Protein AF-A0A7V9C185-F1 (afdb_monomer)

Radius of gyration: 30.98 Å; Cα contacts (8 Å, |Δi|>4): 246; chains: 1; bounding box: 7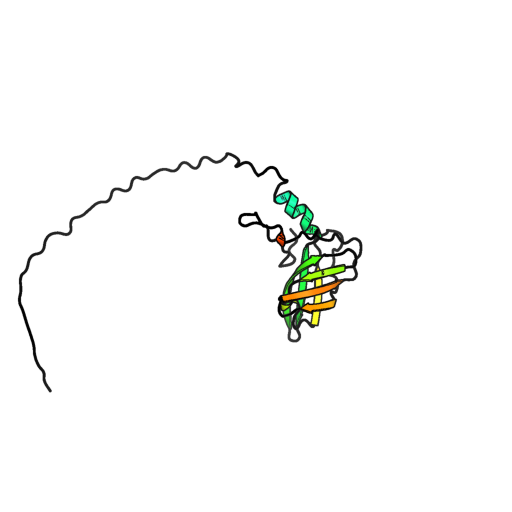9×61×74 Å

Sequence (160 aa):
MAAFLASGCSGGDDQPEAGSATVTAPVATVTETAGESASAPTGGSIADAVARVLPSVVNVRTTVVGGGSGEGSGVVVDRTGIIVTNNHVVDGATEITVAFNDGRHTRPLRGTVIGTAPERDLAVLRVSARDLIPIRIARSSALRLGDDVIAVGFPLGLGG

Structure (mmCIF, N/CA/C/O backbone):
data_AF-A0A7V9C185-F1
#
_entry.id   AF-A0A7V9C185-F1
#
loop_
_atom_site.group_PDB
_atom_site.id
_atom_site.type_symbol
_atom_site.label_atom_id
_atom_site.label_alt_id
_atom_site.label_comp_id
_atom_site.label_asym_id
_atom_site.label_entity_id
_atom_site.label_seq_id
_atom_site.pdbx_PDB_ins_code
_atom_site.Cartn_x
_atom_site.Cartn_y
_atom_site.Cartn_z
_atom_site.occupancy
_atom_site.B_iso_or_equiv
_atom_site.auth_seq_id
_atom_site.auth_comp_id
_atom_site.auth_asym_id
_atom_site.auth_atom_id
_atom_site.pdbx_PDB_model_num
ATOM 1 N N . MET A 1 1 ? 45.970 -40.343 50.560 1.00 42.84 1 MET A N 1
ATOM 2 C CA . MET A 1 1 ? 45.864 -41.426 49.557 1.00 42.84 1 MET A CA 1
ATOM 3 C C . MET A 1 1 ? 46.145 -40.786 48.204 1.00 42.84 1 MET A C 1
ATOM 5 O O . MET A 1 1 ? 45.282 -40.079 47.717 1.00 42.84 1 MET A O 1
ATOM 9 N N . ALA A 1 2 ? 47.397 -40.678 47.744 1.00 29.14 2 ALA A N 1
ATOM 10 C CA . ALA A 1 2 ? 48.273 -41.753 47.239 1.00 29.14 2 ALA A CA 1
ATOM 11 C C . ALA A 1 2 ? 47.564 -42.512 46.094 1.00 29.14 2 ALA A C 1
ATOM 13 O O . ALA A 1 2 ? 46.611 -43.222 46.386 1.00 29.14 2 ALA A O 1
ATOM 14 N N . ALA A 1 3 ? 47.775 -42.156 44.817 1.00 34.88 3 ALA A N 1
ATOM 15 C CA . ALA A 1 3 ? 48.923 -42.493 43.943 1.00 34.88 3 ALA A CA 1
ATOM 16 C C . ALA A 1 3 ? 48.842 -43.968 43.459 1.00 34.88 3 ALA A C 1
ATOM 18 O O . ALA A 1 3 ? 48.406 -44.809 44.230 1.00 34.88 3 ALA A O 1
ATOM 19 N N . PHE A 1 4 ? 49.180 -44.389 42.231 1.00 27.64 4 PHE A N 1
ATOM 20 C CA . PHE A 1 4 ? 50.286 -44.002 41.346 1.00 27.64 4 PHE A CA 1
ATOM 21 C C . PHE A 1 4 ? 50.247 -44.863 40.034 1.00 27.64 4 PHE A C 1
ATOM 23 O O . PHE A 1 4 ? 49.755 -45.985 40.089 1.00 27.64 4 PHE A O 1
ATOM 30 N N . LEU A 1 5 ? 50.893 -44.365 38.954 1.00 37.59 5 LEU A N 1
ATOM 31 C CA . LEU A 1 5 ? 51.744 -45.052 37.926 1.00 37.59 5 LEU A CA 1
ATOM 32 C C . LEU A 1 5 ? 51.107 -46.009 36.887 1.00 37.59 5 LEU A C 1
ATOM 34 O O . LEU A 1 5 ? 50.192 -46.750 37.202 1.00 37.59 5 LEU A O 1
ATOM 38 N N . ALA A 1 6 ? 51.616 -46.177 35.657 1.00 35.78 6 ALA A N 1
A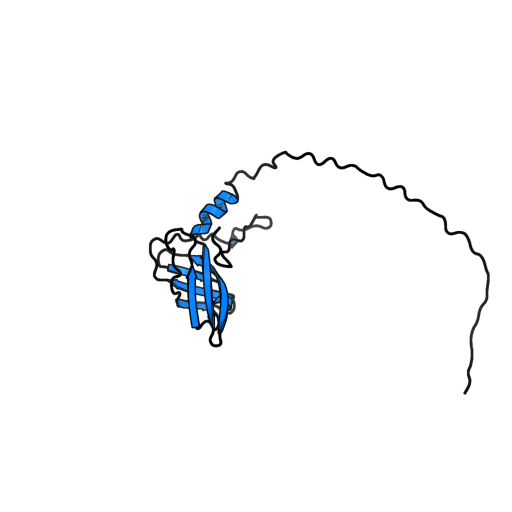TOM 39 C CA . ALA A 1 6 ? 52.593 -45.481 34.800 1.00 35.78 6 ALA A CA 1
ATOM 40 C C . ALA A 1 6 ? 52.733 -46.272 33.480 1.00 35.78 6 ALA A C 1
ATOM 42 O O . ALA A 1 6 ? 52.567 -47.487 33.493 1.00 35.78 6 ALA A O 1
ATOM 43 N N . SER A 1 7 ? 53.120 -45.598 32.392 1.00 45.31 7 SER A N 1
ATOM 44 C CA . SER A 1 7 ? 54.235 -45.958 31.481 1.00 45.31 7 SER A CA 1
ATOM 45 C C . SER A 1 7 ? 54.284 -44.867 30.393 1.00 45.31 7 SER A C 1
ATOM 47 O O . SER A 1 7 ? 53.246 -44.559 29.827 1.00 45.31 7 SER A O 1
ATOM 49 N N . GLY A 1 8 ? 55.363 -44.159 30.053 1.00 35.44 8 GLY A N 1
ATOM 50 C CA . GLY A 1 8 ? 56.791 -44.372 30.271 1.00 35.44 8 GLY A CA 1
ATOM 51 C C . GLY A 1 8 ? 57.474 -44.738 28.946 1.00 35.44 8 GLY A C 1
ATOM 52 O O . GLY A 1 8 ? 57.361 -45.891 28.555 1.00 35.44 8 GLY A O 1
ATOM 53 N N . CYS A 1 9 ? 58.125 -43.758 28.293 1.00 36.94 9 CYS A N 1
ATOM 54 C CA . CYS A 1 9 ? 59.290 -43.820 27.373 1.00 36.94 9 CYS A CA 1
ATOM 55 C C . CYS A 1 9 ? 59.603 -42.355 26.948 1.00 36.94 9 CYS A C 1
ATOM 57 O O . CYS A 1 9 ? 58.762 -41.729 26.316 1.00 36.94 9 CYS A O 1
ATOM 59 N N . SER A 1 10 ? 60.610 -41.669 27.520 1.00 42.28 10 SER A N 1
ATOM 60 C CA . SER A 1 10 ? 62.009 -41.551 27.028 1.00 42.28 10 SER A CA 1
ATOM 61 C C . SER A 1 10 ? 62.059 -41.002 25.593 1.00 42.28 10 SER A C 1
ATOM 63 O O . SER A 1 10 ? 61.602 -41.700 24.702 1.00 42.28 10 SER A O 1
ATOM 65 N N . GLY A 1 11 ? 62.572 -39.821 25.242 1.00 34.41 11 GLY A N 1
ATOM 66 C CA . GLY A 1 11 ? 63.654 -38.979 25.768 1.00 34.41 11 GLY A CA 1
ATOM 67 C C . GLY A 1 11 ? 64.430 -38.453 24.541 1.00 34.41 11 GLY A C 1
ATOM 68 O O . GLY A 1 11 ? 64.570 -39.205 23.579 1.00 34.41 11 GLY A O 1
ATOM 69 N N . GLY A 1 12 ? 64.896 -37.198 24.543 1.00 32.53 12 GLY A N 1
ATOM 70 C CA . GLY A 1 12 ? 65.797 -36.669 23.503 1.00 32.53 12 GLY A CA 1
ATOM 71 C C . GLY A 1 12 ? 65.528 -35.217 23.106 1.00 32.53 12 GLY A C 1
ATOM 72 O O . GLY A 1 12 ? 64.588 -34.940 22.366 1.00 32.53 12 GLY A O 1
ATOM 73 N N . ASP A 1 13 ? 66.365 -34.319 23.621 1.00 42.50 13 ASP A N 1
ATOM 74 C CA . ASP A 1 13 ? 66.554 -32.932 23.195 1.00 42.50 13 ASP A CA 1
ATOM 75 C C . ASP A 1 13 ? 66.947 -32.831 21.713 1.00 42.50 13 ASP A C 1
ATOM 77 O O . ASP A 1 13 ? 67.799 -33.592 21.276 1.00 42.50 13 ASP A O 1
ATOM 81 N N . ASP A 1 14 ? 66.371 -31.872 20.977 1.00 38.78 14 ASP A N 1
ATOM 82 C CA . ASP A 1 14 ? 67.060 -31.106 19.922 1.00 38.78 14 ASP A CA 1
ATOM 83 C C . ASP A 1 14 ? 66.131 -29.994 19.389 1.00 38.78 14 ASP A C 1
ATOM 85 O O . ASP A 1 14 ? 65.164 -30.232 18.661 1.00 38.78 14 ASP A O 1
ATOM 89 N N . GLN A 1 15 ? 66.423 -28.746 19.771 1.00 48.72 15 GLN A N 1
ATOM 90 C CA . GLN A 1 15 ? 65.942 -27.562 19.055 1.00 48.72 15 GLN A CA 1
ATOM 91 C C . GLN A 1 15 ? 66.603 -27.502 17.672 1.00 48.72 15 GLN A C 1
ATOM 93 O O . GLN A 1 15 ? 67.817 -27.676 17.566 1.00 48.72 15 GLN A O 1
ATOM 98 N N . PRO A 1 16 ? 65.856 -27.057 16.650 1.00 43.88 16 PRO A N 1
ATOM 99 C CA . PRO A 1 16 ? 66.425 -26.027 15.793 1.00 43.88 16 PRO A CA 1
ATOM 100 C C . PRO A 1 16 ? 65.452 -24.862 15.564 1.00 43.88 16 PRO A C 1
ATOM 102 O O . PRO A 1 16 ? 64.335 -25.031 15.088 1.00 43.88 16 PRO A O 1
ATOM 105 N N . GLU A 1 17 ? 65.943 -23.675 15.927 1.00 37.44 17 GLU A N 1
ATOM 106 C CA . GLU A 1 17 ? 65.868 -22.423 15.166 1.00 37.44 17 GLU A CA 1
ATOM 107 C C . GLU A 1 17 ? 64.514 -22.039 14.541 1.00 37.44 17 GLU A C 1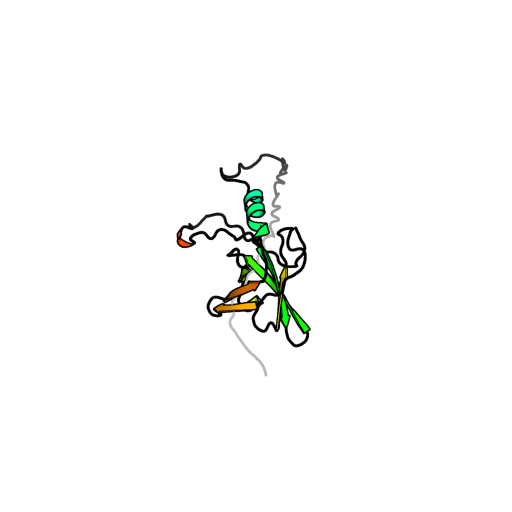
ATOM 109 O O . GLU A 1 17 ? 64.122 -22.493 13.464 1.00 37.44 17 GLU A O 1
ATOM 114 N N . ALA A 1 18 ? 63.855 -21.065 15.176 1.00 42.41 18 ALA A N 1
ATOM 115 C CA . ALA A 1 18 ? 62.830 -20.246 14.546 1.00 42.41 18 ALA A CA 1
ATOM 116 C C . ALA A 1 18 ? 63.445 -19.479 13.362 1.00 42.41 18 ALA A C 1
ATOM 118 O O . ALA A 1 18 ? 64.014 -18.398 13.515 1.00 42.41 18 ALA A O 1
ATOM 119 N N . GLY A 1 19 ? 63.323 -20.055 12.167 1.00 35.16 19 GLY A N 1
ATOM 120 C CA . GLY A 1 19 ? 63.627 -19.387 10.912 1.00 35.16 19 GLY A CA 1
ATOM 121 C C . GLY A 1 19 ? 62.726 -18.168 10.736 1.00 35.16 19 GLY A C 1
ATOM 122 O O . GLY A 1 19 ? 61.535 -18.289 10.452 1.00 35.16 19 GLY A O 1
ATOM 123 N N . SER A 1 20 ? 63.315 -16.987 10.906 1.00 44.78 20 SER A N 1
ATOM 124 C CA . SER A 1 20 ? 62.739 -15.706 10.514 1.00 44.78 20 SER A CA 1
ATOM 125 C C . SER A 1 20 ? 62.524 -15.697 8.998 1.00 44.78 20 SER A C 1
ATOM 127 O O . SER A 1 20 ? 63.459 -15.493 8.225 1.00 44.78 20 SER A O 1
ATOM 129 N N . ALA A 1 21 ? 61.293 -15.957 8.563 1.00 42.59 21 ALA A N 1
ATOM 130 C CA . ALA A 1 21 ? 60.872 -15.744 7.186 1.00 42.59 21 ALA A CA 1
ATOM 131 C C . ALA A 1 21 ? 60.193 -14.374 7.088 1.00 42.59 21 ALA A C 1
ATOM 133 O O . ALA A 1 21 ? 58.989 -14.226 7.293 1.00 42.59 21 ALA A O 1
ATOM 134 N N . THR A 1 22 ? 60.994 -13.357 6.778 1.00 35.00 22 THR A N 1
ATOM 135 C CA . THR A 1 22 ? 60.516 -12.048 6.332 1.00 35.00 22 THR A CA 1
ATOM 136 C C . THR A 1 22 ? 59.781 -12.228 5.004 1.00 35.00 22 THR A C 1
ATOM 138 O O . THR A 1 22 ? 60.405 -12.354 3.952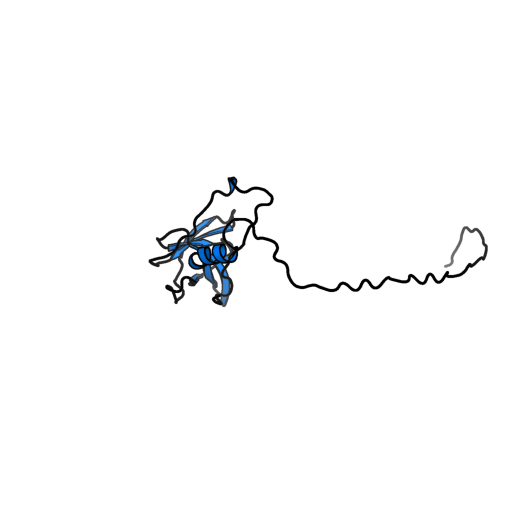 1.00 35.00 22 THR A O 1
ATOM 141 N N . VAL A 1 23 ? 58.448 -12.255 5.031 1.00 42.94 23 VAL A N 1
ATOM 142 C CA . VAL A 1 23 ? 57.635 -12.185 3.811 1.00 42.94 23 VAL A CA 1
ATOM 143 C C . VAL A 1 23 ? 57.517 -10.717 3.407 1.00 42.94 23 VAL A C 1
ATOM 145 O O . VAL A 1 23 ? 56.736 -9.952 3.969 1.00 42.94 23 VAL A O 1
ATOM 148 N N . THR A 1 24 ? 58.330 -10.312 2.432 1.00 34.16 24 THR A N 1
ATOM 149 C CA . THR A 1 24 ? 58.201 -9.039 1.717 1.00 34.16 24 THR A CA 1
ATOM 150 C C . THR A 1 24 ? 56.894 -9.040 0.919 1.00 34.16 24 THR A C 1
ATOM 152 O O . THR A 1 24 ? 56.779 -9.725 -0.094 1.00 34.16 24 THR A O 1
ATOM 155 N N . ALA A 1 25 ? 55.900 -8.273 1.367 1.00 54.56 25 ALA A N 1
ATOM 156 C CA . ALA A 1 25 ? 54.698 -7.995 0.586 1.00 54.56 25 ALA A CA 1
ATOM 157 C C . ALA A 1 25 ? 55.019 -6.980 -0.530 1.00 54.56 25 ALA A C 1
ATOM 159 O O . ALA A 1 25 ? 55.599 -5.931 -0.232 1.00 54.56 25 ALA A O 1
ATOM 160 N N . PRO A 1 26 ? 54.640 -7.217 -1.800 1.00 45.31 26 PRO A N 1
ATOM 161 C CA . PRO A 1 26 ? 54.644 -6.156 -2.791 1.00 45.31 26 PRO A CA 1
ATOM 162 C C . PRO A 1 26 ? 53.451 -5.228 -2.524 1.00 45.31 26 PRO A C 1
ATOM 164 O O . PRO A 1 26 ? 52.293 -5.632 -2.624 1.00 45.31 26 PRO A O 1
ATOM 167 N N . VAL A 1 27 ? 53.735 -3.969 -2.187 1.00 44.56 27 VAL A N 1
ATOM 168 C CA . VAL A 1 27 ? 52.752 -2.881 -2.253 1.00 44.56 27 VAL A CA 1
ATOM 169 C C . VAL A 1 27 ? 52.409 -2.672 -3.726 1.00 44.56 27 VAL A C 1
ATOM 171 O O . VAL A 1 27 ? 53.177 -2.082 -4.482 1.00 44.56 27 VAL A O 1
ATOM 174 N N . ALA A 1 28 ? 51.259 -3.196 -4.146 1.00 48.53 28 ALA A N 1
ATOM 175 C CA . ALA A 1 28 ? 50.626 -2.805 -5.393 1.00 48.53 28 ALA A CA 1
ATOM 176 C C . ALA A 1 28 ? 49.863 -1.500 -5.136 1.00 48.53 28 ALA A C 1
ATOM 178 O O . ALA A 1 28 ? 48.815 -1.488 -4.492 1.00 48.53 28 ALA A O 1
ATOM 179 N N . THR A 1 29 ? 50.415 -0.385 -5.604 1.00 39.44 29 THR A N 1
ATOM 180 C CA . THR A 1 29 ? 49.705 0.893 -5.658 1.00 39.44 29 THR A CA 1
ATOM 181 C C . THR A 1 29 ? 48.632 0.785 -6.739 1.00 39.44 29 THR A C 1
ATOM 183 O O . THR A 1 29 ? 48.935 0.863 -7.927 1.00 39.44 29 THR A O 1
ATOM 186 N N . VAL A 1 30 ? 47.381 0.553 -6.339 1.00 45.25 30 VAL A N 1
ATOM 187 C CA . VAL A 1 30 ? 46.240 0.623 -7.255 1.00 45.25 30 VAL A CA 1
ATOM 188 C C . VAL A 1 30 ? 45.841 2.086 -7.370 1.00 45.25 30 VAL A C 1
ATOM 190 O O . VAL A 1 30 ? 45.249 2.665 -6.463 1.00 45.25 30 VAL A O 1
ATOM 193 N N . TH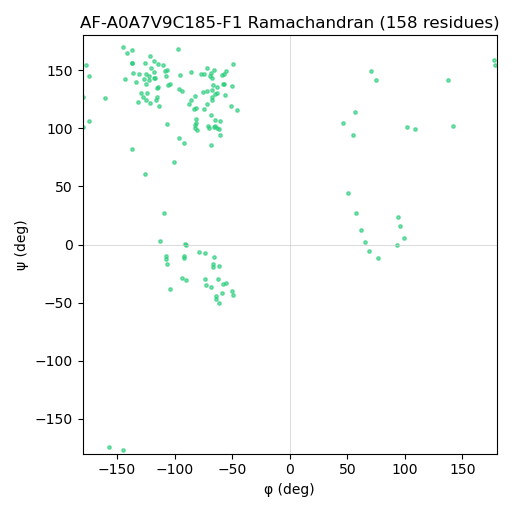R A 1 31 ? 46.222 2.700 -8.482 1.00 39.09 31 THR A N 1
ATOM 194 C CA . THR A 1 31 ? 45.731 4.010 -8.897 1.00 39.09 31 THR A CA 1
ATOM 195 C C . THR A 1 31 ? 44.275 3.839 -9.335 1.00 39.09 31 THR A C 1
ATOM 197 O O . THR A 1 31 ? 44.018 3.327 -10.425 1.00 39.09 31 THR A O 1
ATOM 200 N N . GLU A 1 32 ? 43.309 4.221 -8.495 1.00 53.34 32 GLU A N 1
ATOM 201 C CA . GLU A 1 32 ? 41.907 4.333 -8.914 1.00 53.34 32 GLU A CA 1
ATOM 202 C C . GLU A 1 32 ? 41.792 5.442 -9.965 1.00 53.34 32 GLU A C 1
ATOM 204 O O . GLU A 1 32 ? 41.809 6.636 -9.667 1.00 53.34 32 GLU A O 1
ATOM 209 N N . THR A 1 33 ? 41.700 5.028 -11.226 1.00 37.72 33 THR A N 1
ATOM 210 C CA . THR A 1 33 ? 41.240 5.894 -12.307 1.00 37.72 33 THR A CA 1
ATOM 211 C C . THR A 1 33 ? 39.721 5.900 -12.259 1.00 37.72 33 THR A C 1
ATOM 213 O O . THR A 1 33 ? 39.071 4.903 -12.570 1.00 37.72 33 THR A O 1
ATOM 216 N N . ALA A 1 34 ? 39.164 7.026 -11.825 1.00 54.72 34 ALA A N 1
ATOM 217 C CA . ALA A 1 34 ? 37.755 7.327 -11.976 1.00 54.72 34 ALA A CA 1
ATOM 218 C C . ALA A 1 34 ? 37.400 7.432 -13.467 1.00 54.72 34 ALA A C 1
ATOM 220 O O . ALA A 1 34 ? 38.035 8.184 -14.205 1.00 54.72 34 ALA A O 1
ATOM 221 N N . GLY A 1 35 ? 36.336 6.728 -13.857 1.00 44.75 35 GLY A N 1
ATOM 222 C CA . GLY A 1 35 ? 35.611 6.952 -15.104 1.00 44.75 35 GLY A CA 1
ATOM 223 C C . GLY A 1 35 ? 35.936 5.960 -16.214 1.00 44.75 35 GLY A C 1
ATOM 224 O O . GLY A 1 35 ? 36.910 6.124 -16.931 1.00 44.75 35 GLY A O 1
ATOM 225 N N . GLU A 1 36 ? 35.054 4.981 -16.401 1.00 47.53 36 GLU A N 1
ATOM 226 C CA . GLU A 1 36 ? 34.372 4.827 -17.688 1.00 47.53 36 GLU A CA 1
ATOM 227 C C . GLU A 1 36 ? 33.112 3.979 -17.475 1.00 47.53 36 GLU A C 1
ATOM 229 O O . GLU A 1 36 ? 33.135 2.891 -16.898 1.00 47.53 36 GLU A O 1
ATOM 234 N N . SER A 1 37 ? 31.996 4.544 -17.916 1.00 55.59 37 SER A N 1
ATOM 235 C CA . SER A 1 37 ? 30.643 4.013 -17.887 1.00 55.59 37 SER A CA 1
ATOM 236 C C . SER A 1 37 ? 30.554 2.558 -18.354 1.00 55.59 37 SER A C 1
ATOM 238 O O . SER A 1 37 ? 30.728 2.256 -19.536 1.00 55.59 37 SER A O 1
ATOM 240 N N . ALA A 1 38 ? 30.157 1.661 -17.453 1.00 53.41 38 ALA A N 1
ATOM 241 C CA . ALA A 1 38 ? 29.564 0.397 -17.861 1.00 53.41 38 ALA A CA 1
ATOM 242 C C . ALA A 1 38 ? 28.196 0.708 -18.491 1.00 53.41 38 ALA A C 1
ATOM 244 O O . ALA A 1 38 ? 27.286 1.199 -17.822 1.00 53.41 38 ALA A O 1
ATOM 245 N N . SER A 1 39 ? 28.089 0.490 -19.804 1.00 45.50 39 SER A N 1
ATOM 246 C CA . SER A 1 39 ? 26.855 0.667 -20.572 1.00 45.50 39 SER A CA 1
ATOM 247 C C . SER A 1 39 ? 25.698 -0.076 -19.910 1.00 45.50 39 SER A C 1
ATOM 249 O O . SER A 1 39 ? 25.726 -1.300 -19.790 1.00 45.50 39 SER A O 1
ATOM 251 N N . ALA A 1 40 ? 24.672 0.675 -19.511 1.00 56.41 40 ALA A N 1
ATOM 252 C CA . ALA A 1 40 ? 23.392 0.116 -19.110 1.00 56.41 40 ALA A CA 1
ATOM 253 C C . ALA A 1 40 ? 22.791 -0.705 -20.271 1.00 56.41 40 ALA A C 1
ATOM 255 O O . ALA A 1 40 ? 22.968 -0.335 -21.440 1.00 56.41 40 ALA A O 1
ATOM 256 N N . PRO A 1 41 ? 22.074 -1.805 -19.979 1.00 51.03 41 PRO A N 1
ATOM 257 C CA . PRO A 1 41 ? 21.377 -2.573 -21.001 1.00 51.03 41 PRO A CA 1
ATOM 258 C C . PRO A 1 41 ? 20.395 -1.666 -21.756 1.00 51.03 41 PRO A C 1
ATOM 260 O O . PRO A 1 41 ? 19.840 -0.726 -21.194 1.00 51.03 41 PRO A O 1
ATOM 263 N N . THR A 1 42 ? 20.185 -1.926 -23.048 1.00 55.47 42 THR A N 1
ATOM 264 C CA . THR A 1 42 ? 19.268 -1.155 -23.902 1.00 55.47 42 THR A CA 1
ATOM 265 C C . THR A 1 42 ? 17.811 -1.387 -23.479 1.00 55.47 42 THR A C 1
ATOM 267 O O . THR A 1 42 ? 17.101 -2.240 -24.002 1.00 55.47 42 THR A O 1
ATOM 270 N N . GLY A 1 43 ? 17.392 -0.603 -22.495 1.00 56.88 43 GLY A N 1
ATOM 271 C CA . GLY A 1 43 ? 16.081 -0.490 -21.868 1.00 56.88 43 GLY A CA 1
ATOM 272 C C . GLY A 1 43 ? 16.186 0.685 -20.890 1.00 56.88 43 GLY A C 1
ATOM 273 O O . GLY A 1 43 ? 17.272 0.939 -20.383 1.00 56.88 43 GLY A O 1
ATOM 274 N N . GLY A 1 44 ? 15.127 1.481 -20.706 1.00 69.38 44 GLY A N 1
ATOM 275 C CA . GLY A 1 44 ? 15.211 2.747 -19.950 1.00 69.38 44 GLY A CA 1
ATOM 276 C C . GLY A 1 44 ? 15.910 2.621 -18.587 1.00 69.38 44 GLY A C 1
ATOM 277 O O . GLY A 1 44 ? 15.916 1.546 -17.990 1.00 69.38 44 GLY A O 1
ATOM 278 N N . SER A 1 45 ? 16.476 3.724 -18.089 1.00 87.19 45 SER A N 1
ATOM 279 C CA . SER A 1 45 ? 17.253 3.733 -16.844 1.00 87.19 45 SER A CA 1
ATOM 280 C C . SER A 1 45 ? 16.446 3.161 -15.670 1.00 87.19 45 SER A C 1
ATOM 282 O O . SER A 1 45 ? 15.226 3.340 -15.598 1.00 87.19 45 SER A O 1
ATOM 284 N N . ILE A 1 46 ? 17.125 2.528 -14.705 1.00 87.88 46 ILE A N 1
ATOM 285 C CA . ILE A 1 46 ? 16.535 2.133 -13.412 1.00 87.88 46 ILE A CA 1
ATOM 286 C C . ILE A 1 46 ? 15.809 3.325 -12.779 1.00 87.88 46 ILE A C 1
ATOM 288 O O . ILE A 1 46 ? 14.694 3.178 -12.280 1.00 87.88 46 ILE A O 1
ATOM 292 N N . ALA A 1 47 ? 16.399 4.520 -12.876 1.00 88.75 47 ALA A N 1
ATOM 293 C CA . ALA A 1 47 ? 15.789 5.754 -12.398 1.00 88.75 47 ALA A CA 1
ATOM 294 C C . ALA A 1 47 ? 14.433 6.025 -13.072 1.00 88.75 47 ALA A C 1
ATOM 296 O O . ALA A 1 47 ? 13.460 6.352 -12.395 1.00 88.75 47 ALA A O 1
ATOM 297 N N . ASP A 1 48 ? 14.327 5.801 -14.384 1.00 90.19 48 ASP A N 1
ATOM 298 C CA . ASP A 1 48 ? 13.070 5.966 -15.118 1.00 90.19 48 ASP A CA 1
ATOM 299 C C . ASP A 1 48 ? 12.038 4.910 -14.709 1.00 90.19 48 ASP A C 1
ATOM 301 O O . ASP A 1 48 ? 10.835 5.179 -14.677 1.00 90.19 48 ASP A O 1
ATOM 305 N N . ALA A 1 49 ? 12.482 3.679 -14.433 1.00 89.50 49 ALA A N 1
ATOM 306 C CA . ALA A 1 49 ? 11.608 2.616 -13.950 1.00 89.50 49 ALA A CA 1
ATOM 307 C C . ALA A 1 49 ? 11.020 2.972 -12.579 1.00 89.50 49 ALA A C 1
ATOM 309 O O . ALA A 1 49 ? 9.804 2.895 -12.407 1.00 89.50 49 ALA A O 1
ATOM 310 N N . VAL A 1 50 ? 11.856 3.442 -11.650 1.00 90.69 50 VAL A N 1
ATOM 311 C CA . VAL A 1 50 ? 11.420 3.907 -10.329 1.00 90.69 50 VAL A CA 1
ATOM 312 C C . VAL A 1 50 ? 10.469 5.096 -10.468 1.00 90.69 50 VAL A C 1
ATOM 314 O O . VAL A 1 50 ? 9.354 5.025 -9.959 1.00 90.69 50 VAL A O 1
ATOM 317 N N . ALA A 1 51 ? 10.824 6.128 -11.241 1.00 89.75 51 ALA A N 1
ATOM 318 C CA . ALA A 1 51 ? 9.984 7.313 -11.446 1.00 89.75 51 ALA A CA 1
ATOM 319 C C . ALA A 1 51 ? 8.574 6.981 -11.970 1.00 89.75 51 ALA A C 1
ATOM 321 O O . ALA A 1 51 ? 7.600 7.644 -11.614 1.00 89.75 51 ALA A O 1
ATOM 322 N N . ARG A 1 52 ? 8.438 5.924 -12.781 1.00 90.62 52 ARG A N 1
ATOM 323 C CA . ARG A 1 52 ? 7.136 5.436 -13.264 1.00 90.62 52 ARG A CA 1
ATOM 324 C C . ARG A 1 52 ? 6.312 4.715 -12.198 1.00 90.62 52 ARG A C 1
ATOM 326 O O . ARG A 1 52 ? 5.088 4.716 -12.299 1.00 90.62 52 ARG A O 1
ATOM 333 N N . VAL A 1 53 ? 6.957 4.071 -11.229 1.00 92.81 53 VAL A N 1
ATOM 334 C CA . VAL A 1 53 ? 6.297 3.247 -10.202 1.00 92.81 53 VAL A CA 1
ATOM 335 C C . VAL A 1 53 ? 5.997 4.038 -8.930 1.00 92.81 53 VAL A C 1
ATOM 337 O O . VAL A 1 53 ? 5.012 3.734 -8.261 1.00 92.81 53 VAL A O 1
ATOM 340 N N . LEU A 1 54 ? 6.785 5.071 -8.614 1.00 91.94 54 LEU A N 1
ATOM 341 C CA . LEU A 1 54 ? 6.645 5.859 -7.383 1.00 91.94 54 LEU A CA 1
ATOM 342 C C . LEU A 1 54 ? 5.212 6.342 -7.089 1.00 91.94 54 LEU A C 1
ATOM 344 O O . LEU A 1 54 ? 4.779 6.164 -5.951 1.00 91.94 54 LEU A O 1
ATOM 348 N N . PRO A 1 55 ? 4.424 6.857 -8.058 1.00 93.06 55 PRO A N 1
ATOM 349 C CA . PRO A 1 55 ? 3.060 7.309 -7.770 1.00 93.06 55 PRO A CA 1
ATOM 350 C C . PRO A 1 55 ? 2.088 6.184 -7.374 1.00 93.06 55 PRO A C 1
ATOM 352 O O . PRO A 1 55 ? 1.013 6.462 -6.848 1.00 93.06 55 PRO A O 1
ATOM 355 N N . SER A 1 56 ? 2.433 4.922 -7.646 1.00 95.62 56 SER A N 1
ATOM 356 C CA . SER A 1 56 ? 1.626 3.748 -7.293 1.00 95.62 56 SER A CA 1
ATOM 357 C C . SER A 1 56 ? 1.990 3.145 -5.937 1.00 95.62 56 SER A C 1
ATOM 359 O O . SER A 1 56 ? 1.257 2.284 -5.450 1.00 95.62 56 SER A O 1
ATOM 361 N N . VAL A 1 57 ? 3.109 3.554 -5.334 1.00 95.38 57 VAL A N 1
ATOM 362 C CA . VAL A 1 57 ? 3.573 3.041 -4.041 1.00 95.38 57 VAL A CA 1
ATOM 363 C C . VAL A 1 57 ? 3.109 3.981 -2.937 1.00 95.38 57 VAL A C 1
ATOM 365 O O . VAL A 1 57 ? 3.220 5.202 -3.039 1.00 95.38 57 VAL A O 1
ATOM 368 N N . VAL A 1 58 ? 2.564 3.402 -1.873 1.00 95.69 58 VAL A N 1
ATOM 369 C CA . VAL A 1 58 ? 1.989 4.135 -0.747 1.00 95.69 58 VAL A CA 1
ATOM 370 C C . VAL A 1 58 ? 2.606 3.682 0.564 1.00 95.69 58 VAL A C 1
ATOM 372 O O . VAL A 1 58 ? 3.093 2.559 0.692 1.00 95.69 58 VAL A O 1
ATOM 375 N N . ASN A 1 59 ? 2.547 4.558 1.552 1.00 96.06 59 ASN A N 1
ATOM 376 C CA . ASN A 1 59 ? 2.895 4.257 2.927 1.00 96.06 59 ASN A CA 1
ATOM 377 C C . ASN A 1 59 ? 1.626 3.849 3.684 1.00 96.06 59 ASN A C 1
ATOM 379 O O . ASN A 1 59 ? 0.601 4.522 3.577 1.00 96.06 59 ASN A O 1
ATOM 383 N N . VAL A 1 60 ? 1.685 2.746 4.427 1.00 96.50 60 VAL A N 1
ATOM 384 C CA . VAL A 1 60 ? 0.574 2.218 5.229 1.00 96.50 60 VAL A CA 1
ATOM 385 C C . VAL A 1 60 ? 0.960 2.330 6.694 1.00 96.50 60 VAL A C 1
ATOM 387 O O . VAL A 1 60 ? 1.939 1.727 7.118 1.00 96.50 60 VAL A O 1
ATOM 390 N N . ARG A 1 61 ? 0.186 3.085 7.469 1.00 94.81 61 ARG A N 1
ATOM 391 C CA . ARG A 1 61 ? 0.392 3.285 8.905 1.00 94.81 61 ARG A CA 1
ATOM 392 C C . ARG A 1 61 ? -0.752 2.686 9.678 1.00 94.81 61 ARG A C 1
ATOM 394 O O . ARG A 1 61 ? -1.913 2.903 9.332 1.00 94.81 61 ARG A O 1
ATOM 401 N N . THR A 1 62 ? -0.418 1.985 10.744 1.00 95.31 62 THR A N 1
ATOM 402 C CA . THR A 1 62 ? -1.382 1.319 11.602 1.00 95.31 62 THR A CA 1
ATOM 403 C C . THR A 1 62 ? -1.215 1.757 13.042 1.00 95.31 62 THR A C 1
ATOM 405 O O . THR A 1 62 ? -0.126 2.104 13.490 1.00 95.31 62 THR A O 1
ATOM 408 N N . THR A 1 63 ? -2.320 1.809 13.771 1.00 94.62 63 THR A N 1
ATOM 409 C CA . THR A 1 63 ? -2.339 2.050 15.218 1.00 94.62 63 THR A CA 1
ATOM 410 C C . THR A 1 63 ? -3.039 0.878 15.885 1.00 94.62 63 THR A C 1
ATOM 412 O O . THR A 1 63 ? -4.000 0.344 15.335 1.00 94.62 63 THR A O 1
ATOM 415 N N . VAL A 1 64 ? -2.542 0.463 17.048 1.00 91.31 64 VAL A N 1
ATOM 416 C CA . VAL A 1 64 ? -3.026 -0.694 17.811 1.00 91.31 64 VAL A CA 1
ATOM 417 C C . VAL A 1 64 ? -3.549 -0.229 19.173 1.00 91.31 64 VAL A C 1
ATOM 419 O O . VAL A 1 64 ? -3.048 0.741 19.753 1.00 91.31 64 VAL A O 1
ATOM 422 N N . VAL A 1 65 ? -4.554 -0.928 19.715 1.00 85.25 65 VAL A N 1
ATOM 423 C CA . VAL A 1 65 ? -5.036 -0.691 21.089 1.00 85.25 65 VAL A CA 1
ATOM 424 C C . VAL A 1 65 ? -3.876 -0.842 22.072 1.00 85.25 65 VAL A C 1
ATOM 426 O O . VAL A 1 65 ? -3.188 -1.856 22.069 1.00 85.25 65 VAL A O 1
ATOM 429 N N . GLY A 1 66 ? -3.674 0.155 22.934 1.00 84.25 66 GLY A N 1
ATOM 430 C CA . GLY A 1 66 ? -2.583 0.150 23.916 1.00 84.25 66 GLY A CA 1
ATOM 431 C C . GLY A 1 66 ? -1.353 0.970 23.514 1.00 84.25 66 GLY A C 1
ATOM 432 O O . GLY A 1 66 ? -0.383 0.982 24.262 1.00 84.25 66 GLY A O 1
ATOM 433 N N . GLY A 1 67 ? -1.404 1.697 22.391 1.00 79.44 67 GLY A N 1
ATOM 434 C CA . GLY A 1 67 ? -0.419 2.739 22.062 1.00 79.44 67 GLY A CA 1
ATOM 435 C C . GLY A 1 67 ? 0.738 2.302 21.159 1.00 79.44 67 GLY A C 1
ATOM 436 O O . GLY A 1 67 ? 1.728 3.020 21.067 1.00 79.44 67 GLY A O 1
ATOM 437 N N . GLY A 1 68 ? 0.626 1.154 20.487 1.00 85.25 68 GLY A N 1
ATOM 438 C CA . GLY A 1 68 ? 1.570 0.739 19.446 1.00 85.25 68 GLY A CA 1
ATOM 439 C C . GLY A 1 68 ? 1.210 1.318 18.075 1.00 85.25 68 GLY A C 1
ATOM 440 O O . GLY A 1 68 ? 0.030 1.486 17.762 1.00 85.25 68 GLY A O 1
ATOM 441 N N . SER A 1 69 ? 2.215 1.578 17.240 1.00 89.75 69 SER A N 1
ATOM 442 C CA . SER A 1 69 ? 2.027 1.906 15.824 1.00 89.75 69 SER A CA 1
ATOM 443 C C . SER A 1 69 ? 2.870 1.001 14.932 1.00 89.75 69 SER A C 1
ATOM 445 O O . SER A 1 69 ? 4.010 0.688 15.272 1.00 89.75 69 SER A O 1
ATOM 447 N N . GLY A 1 70 ? 2.316 0.619 13.786 1.00 89.69 70 GLY A N 1
ATOM 448 C CA . GLY A 1 70 ? 3.003 -0.111 12.728 1.00 89.69 70 GLY A CA 1
ATOM 449 C C . GLY A 1 70 ? 3.127 0.742 11.470 1.00 89.69 70 GLY A C 1
ATOM 450 O O . GLY A 1 70 ? 2.350 1.672 11.243 1.00 89.69 70 GLY A O 1
ATOM 451 N N . GLU A 1 71 ? 4.117 0.435 10.642 1.00 92.25 71 GLU A N 1
ATOM 452 C CA . GLU A 1 71 ? 4.310 1.096 9.358 1.00 92.25 71 GLU A CA 1
ATOM 453 C C . GLU A 1 71 ? 4.794 0.084 8.323 1.00 92.25 71 GLU A C 1
ATOM 455 O O . GLU A 1 71 ? 5.572 -0.821 8.621 1.00 92.25 71 GLU A O 1
ATOM 460 N N . GLY A 1 72 ? 4.319 0.240 7.096 1.00 94.38 72 GLY A N 1
ATOM 461 C CA . GLY A 1 72 ? 4.650 -0.619 5.977 1.00 94.38 72 GLY A CA 1
ATOM 462 C C . GLY A 1 72 ? 4.437 0.098 4.653 1.00 94.38 72 GLY A C 1
ATOM 463 O O . GLY A 1 72 ? 4.135 1.291 4.595 1.00 94.38 72 GLY A O 1
ATOM 464 N N . SER A 1 73 ? 4.605 -0.645 3.567 1.00 96.12 73 SER A N 1
ATOM 465 C CA . SER A 1 73 ? 4.319 -0.161 2.217 1.00 96.12 73 SER A CA 1
ATOM 466 C C . SER A 1 73 ? 3.089 -0.857 1.653 1.00 96.12 73 SER A C 1
ATOM 468 O O . SER A 1 73 ? 2.751 -1.979 2.030 1.00 96.12 73 SER A O 1
ATOM 470 N N . GLY A 1 74 ? 2.426 -0.195 0.720 1.00 96.12 74 GLY A N 1
ATOM 471 C CA . GLY A 1 74 ? 1.368 -0.776 -0.087 1.00 96.12 74 GLY A CA 1
ATOM 472 C C . GLY A 1 74 ? 1.521 -0.365 -1.540 1.00 96.12 74 GLY A C 1
ATOM 473 O O . GLY A 1 74 ? 2.285 0.542 -1.873 1.00 96.12 74 GLY A O 1
ATOM 474 N N . VAL A 1 75 ? 0.772 -1.028 -2.411 1.00 97.12 75 VAL A N 1
ATOM 475 C CA . VAL A 1 75 ? 0.752 -0.719 -3.840 1.00 97.12 75 VAL A CA 1
ATOM 476 C C . VAL A 1 75 ? -0.682 -0.560 -4.314 1.00 97.12 75 VAL A C 1
ATOM 478 O O . VAL A 1 75 ? -1.525 -1.420 -4.059 1.00 97.12 75 VAL A O 1
ATOM 481 N N . VAL A 1 76 ? -0.955 0.535 -5.019 1.00 97.19 76 VAL A N 1
ATOM 482 C CA . VAL A 1 76 ? -2.241 0.794 -5.668 1.00 97.19 76 VAL A CA 1
ATOM 483 C C . VAL A 1 76 ? -2.387 -0.127 -6.876 1.00 97.19 76 VAL A C 1
ATOM 485 O O . VAL A 1 76 ? -1.585 -0.071 -7.810 1.00 97.19 76 VAL A O 1
ATOM 488 N N . VAL A 1 77 ? -3.431 -0.954 -6.888 1.00 96.75 77 VAL A N 1
ATOM 489 C CA . VAL A 1 77 ? -3.680 -1.927 -7.967 1.00 96.75 77 VAL A CA 1
ATOM 490 C C . VAL A 1 77 ? -4.834 -1.533 -8.882 1.00 96.75 77 VAL A C 1
ATOM 492 O O . VAL A 1 77 ? -4.925 -2.041 -9.998 1.00 96.75 77 VAL A O 1
ATOM 495 N N . ASP A 1 78 ? -5.694 -0.600 -8.464 1.00 94.62 78 ASP A N 1
ATOM 496 C CA . ASP A 1 78 ? -6.767 -0.085 -9.311 1.00 94.62 78 ASP A CA 1
ATOM 497 C C . ASP A 1 78 ? -7.068 1.407 -9.085 1.00 94.62 78 ASP A C 1
ATOM 499 O O . ASP A 1 78 ? -6.578 2.048 -8.156 1.00 94.62 78 ASP A O 1
ATOM 503 N N . ARG A 1 79 ? -7.897 1.977 -9.968 1.00 94.25 79 ARG A N 1
ATOM 504 C CA . ARG A 1 79 ? -8.340 3.380 -9.877 1.00 94.25 79 ARG A CA 1
ATOM 505 C C . ARG A 1 79 ? -9.460 3.599 -8.854 1.00 94.25 79 ARG A C 1
ATOM 507 O O . ARG A 1 79 ? -9.855 4.740 -8.643 1.00 94.25 79 ARG A O 1
ATOM 514 N N . THR A 1 80 ? -10.005 2.532 -8.268 1.00 92.75 80 THR A N 1
ATOM 515 C CA . THR A 1 80 ? -11.115 2.599 -7.301 1.00 92.75 80 THR A CA 1
ATOM 516 C C . THR A 1 80 ? -10.632 2.724 -5.858 1.00 92.75 80 THR A C 1
ATOM 518 O O . THR A 1 80 ? -11.456 2.807 -4.945 1.00 92.75 80 THR A O 1
ATOM 521 N N . GLY A 1 81 ? -9.313 2.745 -5.648 1.00 95.19 81 GLY A N 1
ATOM 522 C CA . GLY A 1 81 ? -8.710 2.853 -4.327 1.00 95.19 81 GLY A CA 1
ATOM 523 C C . GLY A 1 81 ? -8.372 1.516 -3.695 1.00 95.19 81 GLY A C 1
ATOM 524 O O . GLY A 1 81 ? -8.309 1.447 -2.471 1.00 95.19 81 GLY A O 1
ATOM 525 N N . ILE A 1 82 ? -8.174 0.460 -4.486 1.00 97.50 82 ILE A N 1
ATOM 526 C CA . ILE A 1 82 ? -7.674 -0.815 -3.979 1.00 97.50 82 ILE A CA 1
ATOM 527 C C . ILE A 1 82 ? -6.158 -0.778 -3.861 1.00 97.50 82 ILE A C 1
ATOM 529 O O . ILE A 1 82 ? -5.440 -0.464 -4.815 1.00 97.50 82 ILE A O 1
ATOM 533 N N . ILE A 1 83 ? -5.688 -1.139 -2.673 1.00 97.75 83 ILE A N 1
ATOM 534 C CA . ILE A 1 83 ? -4.278 -1.226 -2.315 1.00 97.75 83 ILE A CA 1
ATOM 535 C C . ILE A 1 83 ? -3.998 -2.625 -1.779 1.00 97.75 83 ILE A C 1
ATOM 537 O O . ILE A 1 83 ? -4.780 -3.160 -0.995 1.00 97.75 83 ILE A O 1
ATOM 541 N N . VAL A 1 84 ? -2.871 -3.204 -2.178 1.00 97.81 84 VAL A N 1
ATOM 542 C CA . VAL A 1 84 ? -2.364 -4.464 -1.624 1.00 97.81 84 VAL A CA 1
ATOM 543 C C . VAL A 1 84 ? -1.177 -4.171 -0.712 1.00 97.81 84 VAL A C 1
ATOM 545 O O . VAL A 1 84 ? -0.325 -3.348 -1.045 1.00 97.81 84 VAL A O 1
ATOM 548 N N . THR A 1 85 ? -1.135 -4.835 0.439 1.00 97.56 85 THR A N 1
ATOM 549 C CA . THR A 1 85 ? -0.041 -4.780 1.418 1.00 97.56 85 THR A CA 1
ATOM 550 C C . THR A 1 85 ? 0.128 -6.153 2.079 1.00 97.56 85 THR A C 1
ATOM 552 O O . THR A 1 85 ? -0.561 -7.113 1.718 1.00 97.56 85 THR A O 1
ATOM 555 N N . ASN A 1 86 ? 1.043 -6.257 3.036 1.00 97.00 86 ASN A N 1
ATOM 556 C CA . ASN A 1 86 ? 1.228 -7.459 3.830 1.00 97.00 86 ASN A CA 1
ATOM 557 C C . ASN A 1 86 ? 0.149 -7.589 4.913 1.00 97.00 86 ASN A C 1
ATOM 559 O O . ASN A 1 86 ? -0.300 -6.592 5.481 1.00 97.00 86 ASN A O 1
ATOM 563 N N . ASN A 1 87 ? -0.247 -8.821 5.239 1.00 97.69 87 ASN A N 1
ATOM 564 C CA . ASN A 1 87 ? -1.210 -9.064 6.315 1.00 97.69 87 ASN A CA 1
ATOM 565 C C . ASN A 1 87 ? -0.648 -8.619 7.668 1.00 97.69 87 ASN A C 1
ATOM 567 O O . ASN A 1 87 ? -1.338 -7.931 8.414 1.00 97.69 87 ASN A O 1
ATOM 571 N N . HIS A 1 88 ? 0.616 -8.935 7.956 1.00 95.69 88 HIS A N 1
ATOM 572 C CA . HIS A 1 88 ? 1.250 -8.578 9.227 1.00 95.69 88 HIS A CA 1
ATOM 573 C C . HIS A 1 88 ? 1.334 -7.062 9.481 1.00 95.69 88 HIS A C 1
ATOM 575 O O . HIS A 1 88 ? 1.519 -6.650 10.621 1.00 95.69 88 HIS A O 1
ATOM 581 N N . VAL A 1 89 ? 1.208 -6.220 8.445 1.00 95.50 89 VAL A N 1
ATOM 582 C CA . VAL A 1 89 ? 1.195 -4.752 8.596 1.00 95.50 89 VAL A CA 1
ATOM 583 C C . VAL A 1 89 ? -0.119 -4.275 9.214 1.00 95.50 89 VAL A C 1
ATOM 585 O O . VAL A 1 89 ? -0.134 -3.298 9.964 1.00 95.50 89 VAL A O 1
ATOM 588 N N . VAL A 1 90 ? -1.224 -4.946 8.881 1.00 95.88 90 VAL A N 1
ATOM 589 C CA . VAL A 1 90 ? -2.589 -4.531 9.238 1.00 95.88 90 VAL A CA 1
ATOM 590 C C . VAL A 1 90 ? -3.224 -5.399 10.318 1.00 95.88 90 VAL A C 1
ATOM 592 O O . VAL A 1 90 ? -4.287 -5.049 10.829 1.00 95.88 90 VAL A O 1
ATOM 595 N N . ASP A 1 91 ? -2.593 -6.516 10.668 1.00 94.50 91 ASP A N 1
ATOM 596 C CA . ASP A 1 91 ? -3.080 -7.413 11.706 1.00 94.50 91 ASP A CA 1
ATOM 597 C C . ASP A 1 91 ? -3.101 -6.722 13.079 1.00 94.50 91 ASP A C 1
ATOM 599 O O . ASP A 1 91 ? -2.184 -5.988 13.448 1.00 94.50 91 ASP A O 1
ATOM 603 N N . GLY A 1 92 ? -4.194 -6.900 13.821 1.00 91.25 92 GLY A N 1
ATOM 604 C CA . GLY A 1 92 ? -4.424 -6.227 15.106 1.00 91.25 92 GLY A CA 1
ATOM 605 C C . GLY A 1 92 ? -4.576 -4.696 15.050 1.00 91.25 92 GLY A C 1
ATOM 606 O O . GLY A 1 92 ? -4.756 -4.071 16.098 1.00 91.25 92 GLY A O 1
ATOM 607 N N . ALA A 1 93 ? -4.535 -4.075 13.865 1.00 94.75 93 ALA A N 1
ATOM 608 C CA . ALA A 1 93 ? -4.690 -2.633 13.715 1.00 94.75 93 ALA A CA 1
ATOM 609 C C . ALA A 1 93 ? -6.136 -2.186 13.977 1.00 94.75 93 ALA A C 1
ATOM 611 O O . ALA A 1 93 ? -7.088 -2.721 13.408 1.00 94.75 93 ALA A O 1
ATOM 612 N N . THR A 1 94 ? -6.312 -1.148 14.793 1.00 93.94 94 THR A N 1
ATOM 613 C CA . THR A 1 94 ? -7.610 -0.485 14.998 1.00 93.94 94 THR A CA 1
ATOM 614 C C . THR A 1 94 ? -7.851 0.663 14.040 1.00 93.94 94 THR A C 1
ATOM 616 O O . THR A 1 94 ? -8.993 0.947 13.675 1.00 93.94 94 THR A O 1
ATOM 619 N N . GLU A 1 95 ? -6.780 1.320 13.616 1.00 95.75 95 GLU A N 1
ATOM 620 C CA . GLU A 1 95 ? -6.825 2.375 12.622 1.00 95.75 95 GLU A CA 1
ATOM 621 C C . GLU A 1 95 ? -5.734 2.158 11.585 1.00 95.75 95 GLU A C 1
ATOM 623 O O . GLU A 1 95 ? -4.613 1.771 11.914 1.00 95.75 95 GLU A O 1
ATOM 628 N N . ILE A 1 96 ? -6.089 2.409 10.324 1.00 97.12 96 ILE A N 1
ATOM 629 C CA . ILE A 1 96 ? -5.187 2.326 9.183 1.00 97.12 96 ILE A CA 1
ATOM 630 C C . ILE A 1 96 ? -5.285 3.640 8.419 1.00 97.12 96 ILE A C 1
ATOM 632 O O . ILE A 1 96 ? -6.372 4.059 8.010 1.00 97.12 96 ILE A O 1
ATOM 636 N N . THR A 1 97 ? -4.142 4.270 8.187 1.00 96.44 97 THR A N 1
ATOM 637 C CA . THR A 1 97 ? -4.017 5.450 7.332 1.00 96.44 97 THR A CA 1
ATOM 638 C C . THR A 1 97 ? -3.018 5.178 6.217 1.00 96.44 97 THR A C 1
ATOM 640 O O . THR A 1 97 ? -2.049 4.443 6.390 1.00 96.44 97 THR A O 1
ATOM 643 N N . VAL A 1 98 ? -3.286 5.737 5.044 1.00 96.44 98 VAL A N 1
ATOM 644 C CA . VAL A 1 98 ? -2.490 5.551 3.835 1.00 96.44 98 VAL A CA 1
ATOM 645 C C . VAL A 1 98 ? -2.004 6.909 3.358 1.00 96.44 98 VAL A C 1
ATOM 647 O O . VAL A 1 98 ? -2.823 7.780 3.067 1.00 96.44 98 VAL A O 1
ATOM 650 N N . ALA A 1 99 ? -0.691 7.085 3.253 1.00 94.62 99 ALA A N 1
ATOM 651 C CA . ALA A 1 99 ? -0.078 8.275 2.675 1.00 94.62 99 ALA A CA 1
ATOM 652 C C . ALA A 1 99 ? 0.451 7.983 1.263 1.00 94.62 99 ALA A C 1
ATOM 654 O O . ALA A 1 99 ? 1.035 6.930 1.002 1.00 94.62 99 ALA A O 1
ATOM 655 N N . PHE A 1 100 ? 0.232 8.925 0.350 1.00 93.00 100 PHE A N 1
ATOM 656 C CA . PHE A 1 100 ? 0.558 8.797 -1.069 1.00 93.00 100 PHE A CA 1
ATOM 657 C C . PHE A 1 100 ? 1.783 9.640 -1.419 1.00 93.00 100 PHE A C 1
ATOM 659 O O . PHE A 1 100 ? 1.993 10.697 -0.829 1.00 93.00 100 PHE A O 1
ATOM 666 N N . ASN A 1 101 ? 2.548 9.196 -2.418 1.00 87.69 101 ASN A N 1
ATOM 667 C CA . ASN A 1 101 ? 3.677 9.940 -2.986 1.00 87.69 101 ASN A CA 1
ATOM 668 C C . ASN A 1 101 ? 3.379 10.469 -4.406 1.00 87.69 101 ASN A C 1
ATOM 670 O O . ASN A 1 101 ? 4.262 10.611 -5.245 1.00 87.69 101 ASN A O 1
ATOM 674 N N . ASP A 1 102 ? 2.106 10.711 -4.724 1.00 84.75 102 ASP A N 1
ATOM 675 C CA . ASP A 1 102 ? 1.666 11.105 -6.069 1.00 84.75 102 ASP A CA 1
ATOM 676 C C . ASP A 1 102 ? 1.624 12.634 -6.284 1.00 84.75 102 ASP A C 1
ATOM 678 O O . ASP A 1 102 ? 1.209 13.106 -7.345 1.00 84.75 102 ASP A O 1
ATOM 682 N N . GLY A 1 103 ? 1.996 13.415 -5.263 1.00 83.44 103 GLY A N 1
ATOM 683 C CA . GLY A 1 103 ? 1.935 14.881 -5.246 1.00 83.44 103 GLY A CA 1
ATOM 684 C C . GLY A 1 103 ? 0.520 15.477 -5.220 1.00 83.44 103 GLY A C 1
ATOM 685 O O . GLY A 1 103 ? 0.372 16.691 -5.086 1.00 83.44 103 GLY A O 1
ATOM 686 N N . ARG A 1 104 ? -0.532 14.657 -5.329 1.00 87.31 104 ARG A N 1
ATOM 687 C CA . ARG A 1 104 ? -1.940 15.092 -5.384 1.00 87.31 104 ARG A CA 1
ATOM 688 C C . ARG A 1 104 ? -2.646 14.851 -4.055 1.00 87.31 104 ARG A C 1
ATOM 690 O O . ARG A 1 104 ? -3.440 15.677 -3.610 1.00 87.31 104 ARG A O 1
ATOM 697 N N . HIS A 1 105 ? -2.334 13.736 -3.408 1.00 88.88 105 HIS A N 1
ATOM 698 C CA . HIS A 1 105 ? -2.966 13.262 -2.185 1.00 88.88 105 HIS A CA 1
ATOM 699 C C . HIS A 1 105 ? -2.067 13.601 -0.993 1.00 88.88 105 HIS A C 1
ATOM 701 O O . HIS A 1 105 ? -1.440 12.742 -0.381 1.00 88.88 105 HIS A O 1
ATOM 707 N N . THR A 1 106 ? -1.991 14.895 -0.673 1.00 85.19 106 THR A N 1
ATOM 708 C CA . THR A 1 106 ? -1.039 15.454 0.306 1.00 85.19 106 THR A CA 1
ATOM 709 C C . THR A 1 106 ? -1.376 15.158 1.769 1.00 85.19 106 THR A C 1
ATOM 711 O O . THR A 1 106 ? -0.584 15.470 2.657 1.00 85.19 106 THR A O 1
ATOM 714 N N . ARG A 1 107 ? -2.544 14.568 2.050 1.00 90.31 107 ARG A N 1
ATOM 715 C CA . ARG A 1 107 ? -2.950 14.144 3.396 1.00 90.31 107 ARG A CA 1
ATOM 716 C C . ARG A 1 107 ? -3.152 12.631 3.440 1.00 90.31 107 ARG A C 1
ATOM 718 O O . ARG A 1 107 ? -3.706 12.088 2.482 1.00 90.31 107 ARG A O 1
ATOM 725 N N . PRO A 1 108 ? -2.788 11.964 4.552 1.00 93.50 108 PRO A N 1
ATOM 726 C CA . PRO A 1 108 ? -3.120 10.562 4.748 1.00 93.50 108 PRO A CA 1
ATOM 727 C C . PRO A 1 108 ? -4.633 10.333 4.678 1.00 93.50 108 PRO A C 1
ATOM 729 O O . PRO A 1 108 ? -5.418 11.108 5.228 1.00 93.50 108 PRO A O 1
ATOM 732 N N . LEU A 1 109 ? -5.040 9.259 4.010 1.00 95.81 109 LEU A N 1
ATOM 733 C CA . LEU A 1 109 ? -6.434 8.848 3.874 1.00 95.81 109 LEU A CA 1
ATOM 734 C C . LEU A 1 109 ? -6.703 7.610 4.718 1.00 95.81 109 LEU A C 1
ATOM 736 O O . LEU A 1 109 ? -5.856 6.728 4.831 1.00 95.81 109 LEU A O 1
ATOM 740 N N . ARG A 1 110 ? -7.906 7.507 5.283 1.00 97.12 110 ARG A N 1
ATOM 741 C CA . ARG A 1 110 ? -8.300 6.321 6.046 1.00 97.12 110 ARG A CA 1
ATOM 742 C C . ARG A 1 110 ? -8.422 5.108 5.120 1.00 97.12 110 ARG A C 1
ATOM 744 O O . ARG A 1 110 ? -9.152 5.153 4.128 1.00 97.12 110 ARG A O 1
ATOM 751 N N . GLY A 1 111 ? -7.731 4.029 5.472 1.00 97.25 111 GLY A N 1
ATOM 752 C CA . GLY A 1 111 ? -7.836 2.726 4.826 1.00 97.25 111 GLY A CA 1
ATOM 753 C C . GLY A 1 111 ? -8.821 1.822 5.562 1.00 97.25 111 GLY A C 1
ATOM 754 O O . GLY A 1 111 ? -8.953 1.887 6.781 1.00 97.25 111 GLY A O 1
ATOM 755 N N . THR A 1 112 ? -9.531 0.974 4.823 1.00 97.75 112 THR A N 1
ATOM 756 C CA . THR A 1 112 ? -10.368 -0.095 5.390 1.00 97.75 112 THR A CA 1
ATOM 757 C C . THR A 1 112 ? -9.938 -1.428 4.805 1.00 97.75 112 THR A C 1
ATOM 759 O O . THR A 1 112 ? -9.826 -1.545 3.586 1.00 97.75 112 THR A O 1
ATOM 762 N N . VAL A 1 113 ? -9.711 -2.432 5.650 1.00 97.75 113 VAL A N 1
ATOM 763 C CA . VAL A 1 113 ? -9.440 -3.799 5.189 1.00 97.75 113 VAL A CA 1
ATOM 764 C C . VAL A 1 113 ? -10.706 -4.362 4.550 1.00 97.75 113 VAL A C 1
ATOM 766 O O . VAL A 1 113 ? -11.762 -4.375 5.177 1.00 97.75 113 VAL A O 1
ATOM 769 N N . ILE A 1 114 ? -10.605 -4.814 3.301 1.00 97.31 114 ILE A N 1
ATOM 770 C CA . ILE A 1 114 ? -11.708 -5.475 2.585 1.00 97.31 114 ILE A CA 1
ATOM 771 C C . ILE A 1 114 ? -11.491 -6.983 2.425 1.00 97.31 114 ILE A C 1
ATOM 773 O O . ILE A 1 114 ? -12.423 -7.695 2.061 1.00 97.31 114 ILE A O 1
ATOM 777 N N . GLY A 1 115 ? -10.283 -7.477 2.703 1.00 97.31 115 GLY A N 1
ATOM 778 C CA . GLY A 1 115 ? -9.969 -8.902 2.727 1.00 97.31 115 GLY A CA 1
ATOM 779 C C . GLY A 1 115 ? -8.525 -9.164 3.144 1.00 97.31 115 GLY A C 1
ATOM 780 O O . GLY A 1 115 ? -7.655 -8.311 2.960 1.00 97.31 115 GLY A O 1
ATOM 781 N N . THR A 1 116 ? -8.275 -10.350 3.690 1.00 98.06 116 THR A N 1
ATOM 782 C CA . THR A 1 116 ? -6.947 -10.825 4.093 1.00 98.06 116 THR A CA 1
ATOM 783 C C . THR A 1 116 ? -6.747 -12.277 3.669 1.00 98.06 116 THR A C 1
ATOM 785 O O . THR A 1 116 ? -7.707 -13.019 3.461 1.00 98.06 116 THR A O 1
ATOM 788 N N . ALA A 1 117 ? -5.486 -12.670 3.515 1.00 98.00 117 ALA A N 1
ATOM 789 C CA . ALA A 1 117 ? -5.046 -14.041 3.290 1.00 98.00 117 ALA A CA 1
ATOM 790 C C . ALA A 1 117 ? -3.799 -14.299 4.158 1.00 98.00 117 ALA A C 1
ATOM 792 O O . ALA A 1 117 ? -2.672 -14.148 3.667 1.00 98.00 117 ALA A O 1
ATOM 793 N N . PRO A 1 118 ? -3.978 -14.627 5.452 1.00 97.12 118 PRO A N 1
ATOM 794 C CA . PRO A 1 118 ? -2.879 -14.770 6.408 1.00 97.12 118 PRO A CA 1
ATOM 795 C C . PRO A 1 118 ? -1.836 -15.816 5.999 1.00 97.12 118 PRO A C 1
ATOM 797 O O . PRO A 1 118 ? -0.646 -15.608 6.209 1.00 97.12 118 PRO A O 1
ATOM 800 N N . GLU A 1 119 ? -2.244 -16.900 5.332 1.00 97.62 119 GLU A N 1
ATOM 801 C CA . GLU A 1 119 ? -1.350 -17.985 4.893 1.00 97.62 119 GLU A CA 1
ATOM 802 C C . GLU A 1 119 ? -0.354 -17.533 3.815 1.00 97.62 119 GLU A C 1
ATOM 804 O O . GLU A 1 119 ? 0.652 -18.198 3.568 1.00 97.62 119 GLU A O 1
ATOM 809 N N . ARG A 1 120 ? -0.653 -16.418 3.140 1.00 96.88 120 ARG A N 1
ATOM 810 C CA . ARG A 1 120 ? 0.184 -15.798 2.103 1.00 96.88 120 ARG A CA 1
ATOM 811 C C . ARG A 1 120 ? 0.740 -14.446 2.535 1.00 96.88 120 ARG A C 1
ATOM 813 O O . ARG A 1 120 ? 1.375 -13.785 1.721 1.00 96.88 120 ARG A O 1
ATOM 820 N N . ASP A 1 121 ? 0.466 -14.044 3.774 1.00 97.56 121 ASP A N 1
ATOM 821 C CA . ASP A 1 121 ? 0.785 -12.730 4.317 1.00 97.56 121 ASP A CA 1
ATOM 822 C C . ASP A 1 121 ? 0.302 -11.569 3.424 1.00 97.56 121 ASP A C 1
ATOM 824 O O . ASP A 1 121 ? 1.027 -10.610 3.181 1.00 97.56 121 ASP A O 1
ATOM 828 N N . LEU A 1 122 ? -0.934 -11.638 2.915 1.00 97.88 122 LEU A N 1
ATOM 829 C CA . LEU A 1 122 ? -1.517 -10.584 2.072 1.00 97.88 122 LEU A CA 1
ATOM 830 C C . LEU A 1 122 ? -2.748 -9.943 2.707 1.00 97.88 122 LEU A C 1
ATOM 832 O O . LEU A 1 122 ? -3.594 -10.623 3.285 1.00 97.88 122 LEU A O 1
ATOM 836 N N . ALA A 1 123 ? -2.895 -8.637 2.502 1.00 98.19 123 ALA A N 1
ATOM 837 C CA . ALA A 1 123 ? -4.097 -7.886 2.827 1.00 98.19 123 ALA A CA 1
ATOM 838 C C . ALA A 1 123 ? -4.476 -6.924 1.701 1.00 98.19 123 ALA A C 1
ATOM 840 O O . ALA A 1 123 ? -3.626 -6.375 0.996 1.00 98.19 123 ALA A O 1
ATOM 841 N N . VAL A 1 124 ? -5.781 -6.710 1.555 1.00 98.19 124 VAL A N 1
ATOM 842 C CA . VAL A 1 124 ? -6.360 -5.781 0.590 1.00 98.19 124 VAL A CA 1
ATOM 843 C C . VAL A 1 124 ? -7.078 -4.672 1.343 1.00 98.19 124 VAL A C 1
ATOM 845 O O . VAL A 1 124 ? -7.981 -4.917 2.147 1.00 98.19 124 VAL A O 1
ATOM 848 N N . LEU A 1 125 ? -6.682 -3.441 1.051 1.00 98.00 125 LEU A N 1
ATOM 849 C CA . LEU A 1 125 ? -7.244 -2.222 1.605 1.00 98.00 125 LEU A CA 1
ATOM 850 C C . LEU A 1 125 ? -8.068 -1.489 0.548 1.00 98.00 125 LEU A C 1
ATOM 852 O O . LEU A 1 125 ? -7.744 -1.513 -0.640 1.00 98.00 125 LEU A O 1
ATOM 856 N N . ARG A 1 126 ? -9.101 -0.779 0.997 1.00 97.69 126 ARG A N 1
ATOM 857 C CA . ARG A 1 126 ? -9.821 0.226 0.217 1.00 97.69 126 ARG A CA 1
ATOM 858 C C . ARG A 1 126 ? -9.634 1.607 0.834 1.00 97.69 126 ARG A C 1
ATOM 860 O O . ARG A 1 126 ? -9.806 1.776 2.042 1.00 97.69 126 ARG A O 1
ATOM 867 N N . VAL A 1 127 ? -9.352 2.588 -0.014 1.00 97.19 127 VAL A N 1
ATOM 868 C CA . VAL A 1 127 ? -9.345 4.019 0.311 1.00 97.19 127 VAL A CA 1
ATOM 869 C C . VAL A 1 127 ? -10.349 4.766 -0.565 1.00 97.19 127 VAL A C 1
ATOM 871 O O . VAL A 1 127 ? -10.618 4.375 -1.700 1.00 97.19 1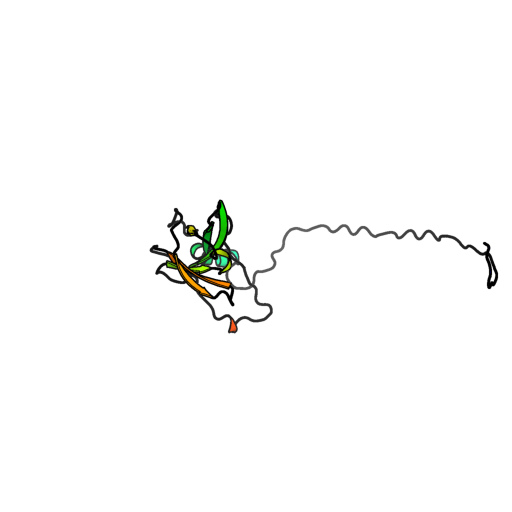27 VAL A O 1
ATOM 874 N N . SER A 1 128 ? -10.885 5.871 -0.056 1.00 95.19 128 SER A N 1
ATOM 875 C CA . SER A 1 128 ? -11.745 6.771 -0.832 1.00 95.19 128 SER A CA 1
ATOM 876 C C . SER A 1 128 ? -10.896 7.870 -1.469 1.00 95.19 128 SER A C 1
ATOM 878 O O . SER A 1 128 ? -10.719 8.937 -0.888 1.00 95.19 128 SER A O 1
ATOM 880 N N . ALA A 1 129 ? -10.359 7.593 -2.655 1.00 91.38 129 ALA A N 1
ATOM 881 C CA . ALA A 1 129 ? -9.476 8.480 -3.408 1.00 91.38 129 ALA A CA 1
ATOM 882 C C . ALA A 1 129 ? -9.852 8.485 -4.898 1.00 91.38 129 ALA A C 1
ATOM 884 O O . ALA A 1 129 ? -10.471 7.542 -5.392 1.00 91.38 129 ALA A O 1
ATOM 885 N N . ARG A 1 130 ? -9.502 9.554 -5.616 1.00 90.44 130 ARG A N 1
ATOM 886 C CA . ARG A 1 130 ? -9.749 9.703 -7.061 1.00 90.44 130 ARG A CA 1
ATOM 887 C C . ARG A 1 130 ? -8.423 9.910 -7.775 1.00 90.44 130 ARG A C 1
ATOM 889 O O . ARG A 1 130 ? -7.437 10.250 -7.146 1.00 90.44 130 ARG A O 1
ATOM 896 N N . ASP A 1 131 ? -8.396 9.706 -9.088 1.00 90.94 131 ASP A N 1
ATOM 897 C CA . ASP A 1 131 ? -7.216 10.001 -9.916 1.00 90.94 131 ASP A CA 1
ATOM 898 C C . ASP A 1 131 ? -5.926 9.276 -9.497 1.00 90.94 131 ASP A C 1
ATOM 900 O O . ASP A 1 131 ? -4.822 9.745 -9.784 1.00 90.94 131 ASP A O 1
ATOM 904 N N . LEU A 1 132 ? -6.076 8.109 -8.866 1.00 94.00 132 LEU A N 1
ATOM 905 C CA . LEU A 1 132 ? -4.972 7.230 -8.507 1.00 94.00 132 LEU A CA 1
ATOM 906 C C . LEU A 1 132 ? -4.283 6.655 -9.750 1.00 94.00 132 LEU A C 1
ATOM 908 O O . LEU A 1 132 ? -4.920 6.419 -10.785 1.00 94.00 132 LEU A O 1
ATOM 912 N N . ILE A 1 133 ? -2.985 6.379 -9.618 1.00 94.50 133 ILE A N 1
ATOM 913 C CA . ILE A 1 133 ? -2.150 5.761 -10.652 1.00 94.50 133 ILE A CA 1
ATOM 914 C C . ILE A 1 133 ? -1.877 4.311 -10.233 1.00 94.50 133 ILE A C 1
ATOM 916 O O . ILE A 1 133 ? -1.058 4.088 -9.343 1.00 94.50 133 ILE A O 1
ATOM 920 N N . PRO A 1 134 ? -2.541 3.313 -10.842 1.00 95.62 134 PRO A N 1
ATOM 921 C CA . PRO A 1 134 ? -2.306 1.914 -10.509 1.00 95.62 134 PRO A CA 1
ATOM 922 C C . PRO A 1 134 ? -0.988 1.408 -11.086 1.00 95.62 134 PRO A C 1
ATOM 924 O O . PRO A 1 134 ? -0.615 1.776 -12.206 1.00 95.62 134 PRO A O 1
ATOM 927 N N . ILE A 1 135 ? -0.341 0.490 -10.371 1.00 95.38 135 ILE A N 1
ATOM 928 C CA . ILE A 1 135 ? 0.812 -0.225 -10.909 1.00 95.38 135 ILE A CA 1
ATOM 929 C C . ILE A 1 135 ? 0.372 -1.155 -12.047 1.00 95.38 135 ILE A C 1
ATOM 931 O O . ILE A 1 135 ? -0.716 -1.736 -12.035 1.00 95.38 135 ILE A O 1
ATOM 935 N N . ARG A 1 136 ? 1.246 -1.357 -13.035 1.00 93.19 136 ARG A N 1
ATOM 936 C CA . ARG A 1 136 ? 1.052 -2.411 -14.036 1.00 93.19 136 ARG A CA 1
ATOM 937 C C . ARG A 1 136 ? 1.526 -3.746 -13.471 1.00 93.19 136 ARG A C 1
ATOM 939 O O . ARG A 1 136 ? 2.713 -3.916 -13.220 1.00 93.19 136 ARG A O 1
ATOM 946 N N . ILE A 1 137 ? 0.612 -4.702 -13.333 1.00 92.50 137 ILE A N 1
ATOM 947 C CA . ILE A 1 137 ? 0.936 -6.059 -12.875 1.00 92.50 137 ILE A CA 1
ATOM 948 C C . ILE A 1 137 ? 1.372 -6.915 -14.069 1.00 92.50 137 ILE A C 1
ATOM 950 O O . ILE A 1 137 ? 0.647 -7.043 -15.059 1.00 92.50 137 ILE A O 1
ATOM 954 N N . ALA A 1 138 ? 2.563 -7.502 -13.971 1.00 91.44 138 ALA A N 1
ATOM 955 C CA . ALA A 1 138 ? 3.096 -8.456 -14.939 1.00 91.44 138 ALA A CA 1
ATOM 956 C C . ALA A 1 138 ? 2.871 -9.909 -14.481 1.00 91.44 138 ALA A C 1
ATOM 958 O O . ALA A 1 138 ? 2.501 -10.172 -13.337 1.00 91.44 138 ALA A O 1
ATOM 959 N N . ARG A 1 139 ? 3.098 -10.877 -15.378 1.00 93.62 139 ARG A N 1
ATOM 960 C CA . ARG A 1 139 ? 3.021 -12.306 -15.040 1.00 93.62 139 ARG A CA 1
ATOM 961 C C . ARG A 1 139 ? 4.334 -12.767 -14.415 1.00 93.62 139 ARG A C 1
ATOM 963 O O . ARG A 1 139 ? 5.349 -12.801 -15.101 1.00 93.62 139 ARG A O 1
ATOM 970 N N . SER A 1 140 ? 4.297 -13.193 -13.155 1.00 93.44 140 SER A N 1
ATOM 971 C CA . SER A 1 140 ? 5.474 -13.727 -12.452 1.00 93.44 140 SER A 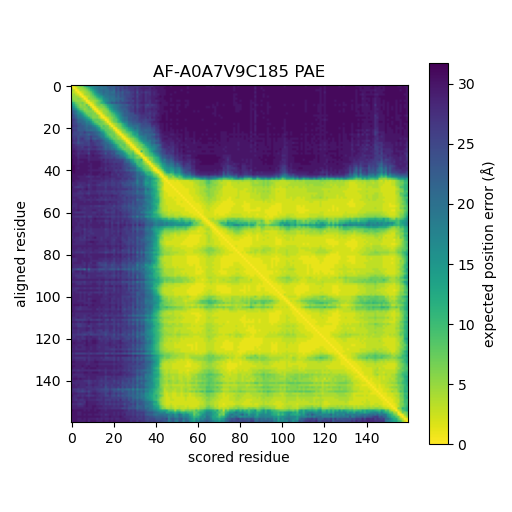CA 1
ATOM 972 C C . SER A 1 140 ? 6.038 -14.997 -13.096 1.00 93.44 140 SER A C 1
ATOM 974 O O . SER A 1 140 ? 7.243 -15.206 -13.074 1.00 93.44 140 SER A O 1
ATOM 976 N N . SER A 1 141 ? 5.197 -15.810 -13.745 1.00 94.31 141 SER A N 1
ATOM 977 C CA . SER A 1 141 ? 5.614 -17.033 -14.449 1.00 94.31 141 SER A CA 1
ATOM 978 C C . SER A 1 141 ? 6.516 -16.789 -15.665 1.00 94.31 141 SER A C 1
ATOM 980 O O . SER A 1 141 ? 7.011 -17.746 -16.250 1.00 94.31 141 SER A O 1
ATOM 982 N N . ALA A 1 142 ? 6.665 -15.534 -16.101 1.00 93.69 142 ALA A N 1
ATOM 983 C CA . ALA A 1 142 ? 7.540 -15.157 -17.206 1.00 93.69 142 ALA A CA 1
ATOM 984 C C . ALA A 1 142 ? 8.956 -14.764 -16.749 1.00 93.69 142 ALA A C 1
ATOM 986 O O . ALA A 1 142 ? 9.822 -14.607 -17.608 1.00 93.69 142 ALA A O 1
ATOM 987 N N . LEU A 1 143 ? 9.180 -14.603 -15.438 1.00 93.69 143 LEU A N 1
ATOM 988 C CA . LEU A 1 143 ? 10.489 -14.271 -14.876 1.00 93.69 143 LEU A CA 1
ATOM 989 C C . LEU A 1 143 ? 11.458 -15.447 -15.018 1.00 93.69 143 LEU A C 1
ATOM 991 O O . LEU A 1 143 ? 11.068 -16.615 -14.915 1.00 93.69 143 LEU A O 1
ATOM 995 N N . ARG A 1 144 ? 12.730 -15.129 -15.236 1.00 95.31 144 ARG A N 1
ATOM 996 C CA . ARG A 1 144 ? 13.833 -16.080 -15.365 1.00 95.31 144 ARG A CA 1
ATOM 997 C C . ARG A 1 144 ? 14.861 -15.854 -14.264 1.00 95.31 144 ARG A C 1
ATOM 999 O O . ARG A 1 144 ? 14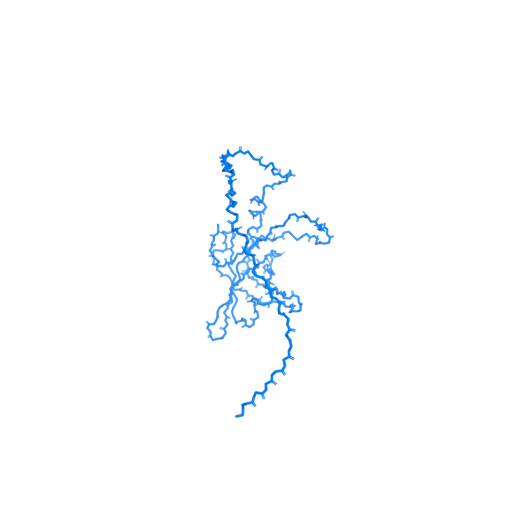.966 -14.779 -13.680 1.00 95.31 144 ARG A O 1
ATOM 1006 N N . LEU A 1 145 ? 15.644 -16.893 -13.982 1.00 94.06 145 LEU A N 1
ATOM 1007 C CA . LEU A 1 145 ? 16.800 -16.758 -13.101 1.00 94.06 145 LEU A CA 1
ATOM 1008 C C . LEU A 1 145 ? 17.826 -15.828 -13.755 1.00 94.06 145 LEU A C 1
ATOM 1010 O O . LEU A 1 145 ? 18.191 -16.037 -14.911 1.00 94.06 145 LEU A O 1
ATOM 1014 N N . GLY A 1 146 ? 18.284 -14.833 -12.998 1.00 93.31 146 GLY A N 1
ATOM 1015 C CA . GLY A 1 146 ? 19.201 -13.801 -13.481 1.00 93.31 146 GLY A CA 1
ATOM 1016 C C . GLY A 1 146 ? 18.521 -12.536 -14.008 1.00 93.31 146 GLY A C 1
ATOM 1017 O O . GLY A 1 146 ? 19.236 -11.621 -14.397 1.00 93.31 146 GLY A O 1
ATOM 1018 N N . ASP A 1 147 ? 17.185 -12.456 -14.006 1.00 91.69 147 ASP A N 1
ATOM 1019 C CA . ASP A 1 147 ? 16.494 -11.194 -14.283 1.00 91.69 147 ASP A CA 1
ATOM 1020 C C . ASP A 1 147 ? 16.755 -10.185 -13.151 1.00 91.69 147 ASP A C 1
ATOM 1022 O O . ASP A 1 147 ? 16.604 -10.506 -11.967 1.00 91.69 147 ASP A O 1
ATOM 1026 N N . ASP A 1 148 ? 17.097 -8.949 -13.520 1.00 90.94 148 ASP A N 1
ATOM 1027 C CA . ASP A 1 148 ? 17.239 -7.849 -12.568 1.00 90.94 148 ASP A CA 1
ATOM 1028 C C . ASP A 1 148 ? 15.883 -7.479 -11.955 1.00 90.94 148 ASP A C 1
ATOM 1030 O O . ASP A 1 148 ? 14.867 -7.346 -12.645 1.00 90.94 148 ASP A O 1
ATOM 1034 N N . VAL A 1 149 ? 15.873 -7.252 -10.640 1.00 92.06 149 VAL A N 1
ATOM 1035 C CA . VAL A 1 149 ? 14.684 -6.836 -9.891 1.00 92.06 149 VAL A CA 1
ATOM 1036 C C . VAL A 1 149 ? 14.991 -5.642 -9.005 1.00 92.06 149 VAL A C 1
ATOM 1038 O O . VAL A 1 149 ? 16.085 -5.497 -8.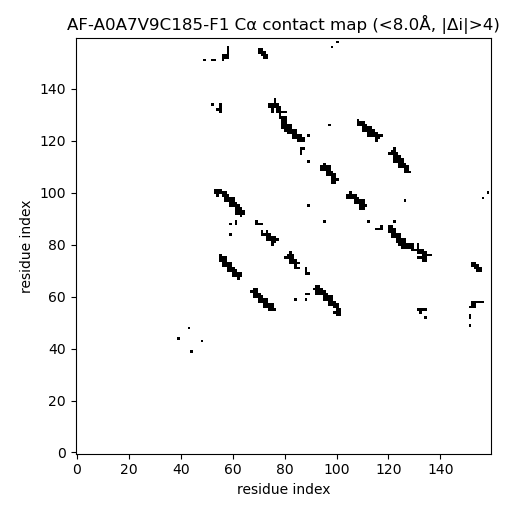465 1.00 92.06 149 VAL A O 1
ATOM 1041 N N . ILE A 1 150 ? 13.987 -4.787 -8.831 1.00 91.62 150 ILE A N 1
ATOM 1042 C CA . ILE A 1 150 ? 14.067 -3.611 -7.970 1.00 91.62 150 ILE A CA 1
ATOM 1043 C C . ILE A 1 150 ? 12.920 -3.699 -6.971 1.00 91.62 150 ILE A C 1
ATOM 1045 O O . ILE A 1 150 ? 11.755 -3.798 -7.360 1.00 91.62 150 ILE A O 1
ATOM 1049 N N . ALA A 1 151 ? 13.249 -3.645 -5.683 1.00 92.44 151 ALA A N 1
ATOM 1050 C CA . ALA A 1 151 ? 12.261 -3.489 -4.628 1.00 92.44 151 ALA A CA 1
ATOM 1051 C C . ALA A 1 151 ? 12.008 -1.996 -4.399 1.00 92.44 151 ALA A C 1
ATOM 1053 O O . ALA A 1 151 ? 12.929 -1.245 -4.082 1.00 92.44 151 ALA A O 1
ATOM 1054 N N . VAL A 1 152 ? 10.756 -1.570 -4.561 1.00 91.62 152 VAL A N 1
ATOM 1055 C CA . VAL A 1 152 ? 10.324 -0.196 -4.288 1.00 91.62 152 VAL A CA 1
ATOM 1056 C C . VAL A 1 152 ? 9.342 -0.233 -3.127 1.00 91.62 152 VAL A C 1
ATOM 1058 O O . VAL A 1 152 ? 8.359 -0.971 -3.161 1.00 91.62 152 VAL A O 1
ATOM 1061 N N . GLY A 1 153 ? 9.608 0.570 -2.105 1.00 91.56 153 GLY A N 1
ATOM 1062 C CA . GLY A 1 153 ? 8.743 0.736 -0.947 1.00 91.56 153 GLY A CA 1
ATOM 1063 C C . GLY A 1 153 ? 8.724 2.191 -0.507 1.00 91.56 153 GLY A C 1
ATOM 1064 O O . GLY A 1 153 ? 9.587 2.976 -0.894 1.00 91.56 153 GLY A O 1
ATOM 1065 N N . PHE A 1 154 ? 7.743 2.532 0.321 1.00 88.81 154 PHE A N 1
ATOM 1066 C CA . PHE A 1 154 ? 7.659 3.831 0.974 1.00 88.81 154 PHE A CA 1
ATOM 1067 C C . PHE A 1 154 ? 7.531 3.669 2.499 1.00 88.81 154 PHE A C 1
ATOM 1069 O O . PHE A 1 154 ? 6.521 4.071 3.079 1.00 88.81 154 PHE A O 1
ATOM 1076 N N . PRO A 1 155 ? 8.510 3.042 3.183 1.00 69.50 155 PRO A N 1
ATOM 1077 C CA . PRO A 1 155 ? 8.546 3.048 4.641 1.00 69.50 155 PRO A CA 1
ATOM 1078 C C . PRO A 1 155 ? 8.936 4.448 5.155 1.00 69.50 155 PRO A C 1
ATOM 1080 O O . PRO A 1 155 ? 9.654 5.182 4.481 1.00 69.50 155 PRO A O 1
ATOM 1083 N N . LEU A 1 156 ? 8.488 4.810 6.359 1.00 67.31 156 LEU A N 1
ATOM 1084 C CA . LEU A 1 156 ? 8.793 6.057 7.089 1.00 67.31 156 LEU A CA 1
ATOM 1085 C C . LEU A 1 156 ? 8.073 7.336 6.633 1.00 67.31 156 LEU A C 1
ATOM 1087 O O . LEU A 1 156 ? 8.115 8.341 7.346 1.00 67.31 156 LEU A O 1
ATOM 1091 N N . GLY A 1 157 ? 7.391 7.341 5.484 1.00 58.53 157 GLY A N 1
ATOM 1092 C CA . GLY A 1 157 ? 6.649 8.519 5.012 1.00 58.53 157 GLY A CA 1
ATOM 1093 C C . GLY A 1 157 ? 7.520 9.761 4.752 1.00 58.53 157 GLY A C 1
ATOM 1094 O O . GLY A 1 157 ? 6.990 10.860 4.598 1.00 58.53 157 GLY A O 1
ATOM 1095 N N . LEU A 1 158 ? 8.848 9.605 4.723 1.00 60.25 158 LEU A N 1
ATOM 1096 C CA . LEU A 1 158 ? 9.806 10.649 4.372 1.00 60.25 158 LEU A CA 1
ATOM 1097 C C . LEU A 1 158 ? 9.838 10.716 2.844 1.00 60.25 158 LEU A C 1
ATOM 1099 O O . LEU A 1 158 ? 10.417 9.839 2.209 1.00 60.25 158 LEU A O 1
ATOM 1103 N N . GLY A 1 159 ? 9.109 11.669 2.259 1.00 51.50 159 GLY A N 1
ATOM 1104 C CA . GLY A 1 159 ? 9.036 11.832 0.804 1.00 51.50 159 GLY A CA 1
ATOM 1105 C C . GLY A 1 159 ? 10.431 11.873 0.169 1.00 51.50 159 GLY A C 1
ATOM 1106 O O . GLY A 1 159 ? 11.339 12.496 0.722 1.00 51.50 159 GLY A O 1
ATOM 1107 N N . GLY A 1 160 ? 10.581 11.167 -0.953 1.00 41.81 160 GLY A N 1
ATOM 1108 C CA . GLY A 1 160 ? 11.766 11.201 -1.815 1.00 41.81 160 GLY A CA 1
ATOM 1109 C C . GLY A 1 160 ? 11.608 12.167 -2.976 1.00 41.81 160 GLY A C 1
ATOM 1110 O O . GLY A 1 160 ? 10.447 12.508 -3.299 1.00 41.81 160 GLY A O 1
#

Mean predicted aligned error: 14.37 Å

pLDDT: mean 78.5, std 23.19, range [27.64, 98.19]

Nearest PDB structures (foldseek):
  3lgv-assembly2_E  TM=8.713E-01  e=3.369E-08  Escherichia coli K-12
  5jd8-assembly1_A  TM=8.902E-01  e=1.711E-07  Yersinia pestis CO92
  3gdu-assembly1_A  TM=8.477E-01  e=9.239E-08  Escherichia coli K-12
  2qf3-assembly1_B  TM=8.403E-01  e=1.368E-07  Escherichia coli K-12
  5hm9-assembly1_A  TM=8.392E-01  e=1.694E-05  Paramagnetospirillum magneticum AMB-1

Solvent-accessible surface area (backbone atoms only — not comparable to full-atom values): 10357 Å² total; per-residue (Å²): 134,81,86,81,90,87,85,91,81,88,86,83,92,80,88,79,77,88,77,84,77,83,79,82,76,81,84,77,83,78,78,83,75,84,84,81,85,79,78,74,70,100,60,81,52,71,66,57,56,49,66,70,45,45,47,17,34,21,21,37,37,22,34,30,89,92,78,49,73,43,74,30,42,29,35,28,64,37,59,75,25,38,29,42,34,46,22,80,52,56,59,80,43,77,44,38,37,36,36,54,62,58,86,73,49,87,58,68,40,63,42,42,81,78,50,74,39,73,95,74,41,28,26,33,32,39,33,95,57,70,92,53,51,45,52,85,84,78,69,73,90,74,66,58,93,87,65,89,83,82,92,86,76,33,63,89,73,68,84,130

Secondary structure (DSSP, 8-state):
--------------------------------------PPPSS--HHHHHHHHGGGEEEEEEEETTTEEEEEEEEE-STTSEEEEEHHHHTTEEEEEEEE-SSS--S-EEEEEEEEEGGGTEEEEEE--SS--PPPPPPGGG--TT--------GGG---

Foldseek 3Di:
DDDDDDDDDDDDDDDDDDPPDDDDDDPDPDDDDDDDDPDDPPDDDPVVVCVLQQQQKKKKKFAAPPGDIAIWIWGAADQQAKIKDFQVRCPRGPWMWIGGQNVPRHDTFTWDWPDDDNVVRMTIIGTRDHPGDHDDDDDPVPDDPPDDDDDDHDTPVPHD